Protein AF-K1RIH1-F1 (afdb_monomer_lite)

Organism: Magallana gigas (NCBI:txid29159)

Foldseek 3Di:
DDDDPDDPLPPLLVVCVVPQAKEKEKEAACPQPLADPDPQQVVLSVVLVVVLVVLCVVCPPRYHYHYHHDDDNAHIKIWIGANSDTDDIDRQWDWDDDPPDIHIGGHHPPVVVVVSSVVSSVRGDPPPPVVVVVVVPPPDDDDDDDDDDPPVVVVVVVVVVVVVPD

Secondary structure (DSSP, 8-state):
--------HHHHHHHHHHS-S-EEEEEE-TT-TTB---HHHHHHHHHHHHHHHHHHHHTTTTSEEEEE-SS-S-SEEEEEEETTEEEEEEE-EEEEE-SS-EEEEE---HHHHHHHHHHHGGG-----S-HHHHHHT--S-S-------TTHHHHHHHHHHHHTT-

Radius of gyration: 27.85 Å; chains: 1; bounding box: 49×68×82 Å

InterPro domains:
  IPR045068 BTB/POZ domain-containing adapter for CUL3-mediated RhoA degradation protein 1-3 [PTHR11145] (14-142)

Sequence (166 aa):
MAGAKQEPRGHIAHLSNSSHNPVVKLICNRHNNKYSYTSNSDDNLLKNLELFDKLSLRFNRRVLFIKDVIGSNEICCWSFFGHGSKISEVCCTSIVYGTDKKHTKVEFPEARIFEETLNVLLYENRTGPDDDLMQATRKGTVTGHGYHSDDDADEKLDREVRMRRK

pLDDT: mean 76.86, std 20.42, range [30.38, 98.38]

Structure (mmCIF, N/CA/C/O backbone):
data_AF-K1RIH1-F1
#
_entry.id   AF-K1RIH1-F1
#
loop_
_atom_site.group_PDB
_atom_site.id
_atom_site.type_symbol
_atom_site.label_atom_id
_atom_site.label_alt_id
_atom_site.label_comp_id
_atom_site.label_asym_id
_atom_site.label_entity_id
_atom_site.label_seq_id
_atom_site.pdbx_PDB_ins_code
_atom_site.Cartn_x
_atom_site.Cartn_y
_atom_site.Cartn_z
_atom_site.occupancy
_atom_site.B_iso_or_equiv
_atom_site.auth_seq_id
_atom_site.auth_comp_id
_atom_site.auth_asym_id
_atom_site.auth_atom_id
_atom_site.pdbx_PDB_model_num
ATOM 1 N N . MET A 1 1 ? -5.783 24.663 -14.699 1.00 33.12 1 MET A N 1
ATOM 2 C CA . MET A 1 1 ? -6.761 23.996 -13.812 1.00 33.12 1 MET A CA 1
ATOM 3 C C . MET A 1 1 ? -6.495 22.499 -13.844 1.00 33.12 1 MET A C 1
ATOM 5 O O . MET A 1 1 ? -6.872 21.841 -14.803 1.00 33.12 1 MET A O 1
ATOM 9 N N . ALA A 1 2 ? -5.750 21.981 -12.866 1.00 32.47 2 ALA A N 1
ATOM 10 C CA . ALA A 1 2 ? -5.453 20.555 -12.757 1.00 32.47 2 ALA A CA 1
ATOM 11 C C . ALA A 1 2 ? -6.565 19.889 -11.936 1.00 32.47 2 ALA A C 1
ATOM 13 O O . ALA A 1 2 ? -6.706 20.156 -10.746 1.00 32.47 2 ALA A O 1
ATOM 14 N N . GLY A 1 3 ? -7.390 19.078 -12.597 1.00 30.38 3 GLY A N 1
ATOM 15 C CA . GLY A 1 3 ? -8.426 18.290 -11.941 1.00 30.38 3 GLY A CA 1
ATOM 16 C C . GLY A 1 3 ? -7.790 17.186 -11.104 1.00 30.38 3 GLY A C 1
ATOM 17 O O . GLY A 1 3 ? -7.176 16.269 -11.650 1.00 30.38 3 GLY A O 1
ATOM 18 N N . ALA A 1 4 ? -7.939 17.277 -9.784 1.00 31.52 4 ALA A N 1
ATOM 19 C CA . ALA A 1 4 ? -7.663 16.180 -8.874 1.00 31.52 4 ALA A CA 1
ATOM 20 C C . ALA A 1 4 ? -8.564 14.999 -9.263 1.00 31.52 4 ALA A C 1
ATOM 22 O O . ALA A 1 4 ? -9.785 15.062 -9.113 1.00 31.52 4 ALA A O 1
ATOM 23 N N . LYS A 1 5 ? -7.976 13.932 -9.816 1.00 36.12 5 LYS A N 1
ATOM 24 C CA . LYS A 1 5 ? -8.704 12.687 -10.062 1.00 36.12 5 LYS A CA 1
ATOM 25 C C . LYS A 1 5 ? -9.123 12.118 -8.712 1.00 36.12 5 LYS A C 1
ATOM 27 O O . LYS A 1 5 ? -8.297 11.670 -7.926 1.00 36.12 5 LYS A O 1
ATOM 32 N N . GLN A 1 6 ? -10.422 12.178 -8.459 1.00 35.69 6 GLN A N 1
ATOM 33 C CA . GLN A 1 6 ? -11.094 11.508 -7.362 1.00 35.69 6 GLN A CA 1
ATOM 34 C C . GLN A 1 6 ? -10.872 9.992 -7.532 1.00 35.69 6 GLN A C 1
ATOM 36 O O . GLN A 1 6 ? -11.503 9.368 -8.381 1.00 35.69 6 GLN A O 1
ATOM 41 N N . GLU A 1 7 ? -9.950 9.401 -6.762 1.00 48.03 7 GLU A N 1
ATOM 42 C CA . GLU A 1 7 ? -9.935 7.949 -6.495 1.00 48.03 7 GLU A CA 1
ATOM 43 C C . GLU A 1 7 ? -11.351 7.526 -6.046 1.00 48.03 7 GLU A C 1
ATOM 45 O O . GLU A 1 7 ? -12.071 8.373 -5.501 1.00 48.03 7 GLU A O 1
ATOM 50 N N . PRO A 1 8 ? -11.802 6.272 -6.237 1.00 45.31 8 PRO A N 1
ATOM 51 C CA . PRO A 1 8 ? -13.133 5.856 -5.819 1.00 45.31 8 PRO A CA 1
ATOM 52 C C . PRO A 1 8 ? -13.181 5.811 -4.284 1.00 45.31 8 PRO A C 1
ATOM 54 O O . PRO A 1 8 ? -13.017 4.768 -3.657 1.00 45.31 8 PRO A O 1
ATOM 57 N N . ARG A 1 9 ? -13.422 6.981 -3.676 1.00 50.31 9 ARG A N 1
ATOM 58 C CA . ARG A 1 9 ? -13.498 7.220 -2.226 1.00 50.31 9 ARG A CA 1
ATOM 59 C C . ARG A 1 9 ? -14.561 6.347 -1.547 1.00 50.31 9 ARG A C 1
ATOM 61 O O . ARG A 1 9 ? -14.539 6.216 -0.333 1.00 50.31 9 ARG A O 1
ATOM 68 N N . GLY A 1 10 ? -15.471 5.741 -2.314 1.00 52.62 10 GLY A N 1
ATOM 69 C CA . GLY A 1 10 ? -16.611 4.980 -1.806 1.00 52.62 10 GLY A CA 1
ATOM 70 C C . GLY A 1 10 ? -16.261 3.645 -1.145 1.00 52.62 10 GLY A C 1
ATOM 71 O O . GLY A 1 10 ? -16.813 3.346 -0.093 1.00 52.62 10 GLY A O 1
ATOM 72 N N . HIS A 1 11 ? -15.348 2.838 -1.702 1.00 57.69 11 HIS A N 1
ATOM 73 C CA . HIS A 1 11 ? -15.145 1.473 -1.185 1.00 57.69 11 HIS A CA 1
ATOM 74 C C . HIS A 1 11 ? -14.416 1.435 0.160 1.00 57.69 11 HIS A C 1
ATOM 76 O O . HIS A 1 11 ? -14.873 0.760 1.080 1.00 57.69 11 HIS A O 1
ATOM 82 N N . ILE A 1 12 ? -13.321 2.187 0.302 1.00 62.81 12 ILE A N 1
ATOM 83 C CA . ILE A 1 12 ? -12.560 2.228 1.560 1.00 62.81 12 ILE A CA 1
ATOM 84 C C . ILE A 1 12 ? -13.376 2.927 2.655 1.00 62.81 12 ILE A C 1
ATOM 86 O O . ILE A 1 12 ? -13.424 2.419 3.771 1.00 62.81 12 ILE A O 1
ATOM 90 N N . ALA A 1 13 ? -14.089 4.015 2.327 1.00 55.59 13 ALA A N 1
ATOM 91 C CA . ALA A 1 13 ? -14.955 4.712 3.280 1.00 55.59 13 ALA A CA 1
ATOM 92 C C . ALA A 1 13 ? -16.115 3.832 3.782 1.00 55.59 13 ALA A C 1
ATOM 94 O O . ALA A 1 13 ? -16.465 3.891 4.958 1.00 55.59 13 ALA A O 1
ATOM 95 N N . HIS A 1 14 ? -16.694 2.977 2.929 1.00 55.91 14 HIS A N 1
ATOM 96 C CA . HIS A 1 14 ? -17.715 2.013 3.358 1.00 55.91 14 HIS A CA 1
ATOM 97 C C . HIS A 1 14 ? -17.153 0.916 4.279 1.00 55.91 14 HIS A C 1
ATOM 99 O O . HIS A 1 14 ? -17.799 0.550 5.265 1.00 55.91 14 HIS A O 1
ATOM 105 N N . LEU A 1 15 ? -15.950 0.405 3.993 1.00 57.78 15 LEU A N 1
ATOM 106 C CA . LEU A 1 15 ? -15.286 -0.618 4.814 1.00 57.78 15 LEU A CA 1
ATOM 107 C C . LEU A 1 15 ? -14.860 -0.069 6.189 1.00 57.78 15 LEU A C 1
ATOM 109 O O . LEU A 1 15 ? -15.013 -0.745 7.206 1.00 57.78 15 LEU A O 1
ATOM 113 N N . SER A 1 16 ? -14.399 1.182 6.241 1.00 55.75 16 SER A N 1
ATOM 114 C CA . SER A 1 16 ? -14.014 1.856 7.489 1.00 55.75 16 SER A CA 1
ATOM 115 C C . SER A 1 16 ? -15.191 2.419 8.292 1.00 55.75 16 SER A C 1
ATOM 117 O O . SER A 1 16 ? -15.061 2.657 9.485 1.00 55.75 16 SER A O 1
ATOM 119 N N . ASN A 1 17 ? -16.333 2.709 7.657 1.00 53.75 17 ASN A N 1
ATOM 120 C CA . ASN A 1 17 ? -17.528 3.153 8.388 1.00 53.75 17 ASN A CA 1
ATOM 121 C C . ASN A 1 17 ? -18.248 1.989 9.076 1.00 53.75 17 ASN A C 1
ATOM 123 O O . ASN A 1 17 ? -18.970 2.215 10.041 1.00 53.75 17 ASN A O 1
ATOM 127 N N . SER A 1 18 ? -18.076 0.763 8.577 1.00 56.25 18 SER A N 1
ATOM 128 C CA . SER A 1 18 ? -18.687 -0.442 9.154 1.00 56.25 18 SER A CA 1
ATOM 129 C C . SER A 1 18 ? -17.792 -1.128 10.186 1.00 56.25 18 SER A C 1
ATOM 131 O O . SER A 1 18 ? -18.297 -1.676 11.162 1.00 56.25 18 SER A O 1
ATOM 133 N N . SER A 1 19 ? -16.470 -1.066 10.008 1.00 61.12 19 SER A N 1
ATOM 134 C CA . SER A 1 19 ? -15.488 -1.487 11.006 1.00 61.12 19 SER A CA 1
ATOM 135 C C . SER A 1 19 ? -14.726 -0.254 11.473 1.00 61.12 19 SER A C 1
ATOM 137 O O . SER A 1 19 ? -14.020 0.356 10.682 1.00 61.12 19 SER A O 1
ATOM 139 N N . HIS A 1 20 ? -14.846 0.135 12.745 1.00 76.06 20 HIS A N 1
ATOM 140 C CA . HIS A 1 20 ? -14.139 1.287 13.341 1.00 76.06 20 HIS A CA 1
ATOM 141 C C . HIS A 1 20 ? -12.599 1.162 13.337 1.00 76.06 20 HIS A C 1
ATOM 143 O O . HIS A 1 20 ? -11.904 1.929 14.004 1.00 76.06 20 HIS A O 1
ATOM 149 N N . ASN A 1 21 ? -12.073 0.193 12.599 1.00 87.81 21 ASN A N 1
ATOM 150 C CA . ASN A 1 21 ? -10.674 -0.133 12.507 1.00 87.81 21 ASN A CA 1
ATOM 151 C C . ASN A 1 21 ? -10.005 0.772 11.464 1.00 87.81 21 ASN A C 1
ATOM 153 O O . ASN A 1 21 ? -10.560 0.987 10.378 1.00 87.81 21 ASN A O 1
ATOM 157 N N . PRO A 1 22 ? -8.795 1.277 11.741 1.00 93.44 22 PRO A N 1
ATOM 158 C CA . PRO A 1 22 ? -7.976 1.889 10.709 1.00 93.44 22 PRO A CA 1
ATOM 159 C C . PRO A 1 22 ? -7.683 0.885 9.585 1.00 93.44 22 PRO A C 1
ATOM 161 O O . PRO A 1 22 ? -7.702 -0.336 9.779 1.00 93.44 22 PRO A O 1
ATOM 164 N N . VAL A 1 23 ? -7.400 1.409 8.394 1.00 94.44 23 VAL A N 1
ATOM 165 C CA . VAL A 1 23 ? -7.161 0.612 7.188 1.00 94.44 23 VAL A CA 1
ATOM 166 C C . VAL A 1 23 ? -5.767 0.909 6.653 1.00 94.44 23 VAL A C 1
ATOM 168 O O . VAL A 1 23 ? -5.393 2.067 6.474 1.00 94.44 23 VAL A O 1
ATOM 171 N N . VAL A 1 24 ? -5.016 -0.142 6.340 1.00 96.56 24 VAL A N 1
ATOM 172 C CA . VAL A 1 24 ? -3.747 -0.057 5.614 1.00 96.56 24 VAL A CA 1
ATOM 173 C C . VAL A 1 24 ? -3.934 -0.724 4.264 1.00 96.56 24 VAL A C 1
ATOM 175 O O . VAL A 1 24 ? -4.254 -1.909 4.172 1.00 96.56 24 VAL A O 1
ATOM 178 N N . LYS A 1 25 ? -3.741 0.046 3.197 1.00 95.44 25 LYS A N 1
ATOM 179 C CA . LYS A 1 25 ? -3.845 -0.433 1.822 1.00 95.44 25 LYS A CA 1
ATOM 180 C C . LYS A 1 25 ? -2.461 -0.465 1.188 1.00 95.44 25 LYS A C 1
ATOM 182 O O . LYS A 1 25 ? -1.807 0.571 1.121 1.00 95.44 25 LYS A O 1
ATOM 187 N N . LEU A 1 26 ? -2.059 -1.617 0.661 1.00 97.00 26 LEU A N 1
ATOM 188 C CA . LEU A 1 26 ? -0.914 -1.733 -0.237 1.00 97.00 26 LEU A CA 1
ATOM 189 C C . LEU A 1 26 ? -1.412 -1.889 -1.671 1.00 97.00 26 LEU A C 1
ATOM 191 O O . LEU A 1 26 ? -2.102 -2.855 -1.991 1.00 97.00 26 LEU A O 1
ATOM 195 N N . ILE A 1 27 ? -1.020 -0.964 -2.540 1.00 95.44 27 ILE A N 1
ATOM 196 C CA . ILE A 1 27 ? -1.132 -1.120 -3.990 1.00 95.44 27 ILE A CA 1
ATOM 197 C C . ILE A 1 27 ? 0.150 -1.778 -4.495 1.00 95.44 27 ILE A C 1
ATOM 199 O O . ILE A 1 27 ? 1.236 -1.308 -4.172 1.00 95.44 27 ILE A O 1
ATOM 203 N N . CYS A 1 28 ? 0.030 -2.833 -5.300 1.00 93.12 28 CYS A N 1
ATOM 204 C CA . CYS A 1 28 ? 1.152 -3.507 -5.953 1.00 93.12 28 CYS A CA 1
ATOM 205 C C . CYS A 1 28 ? 0.774 -3.948 -7.382 1.00 93.12 28 CYS A C 1
ATOM 207 O O . CYS A 1 28 ? 0.198 -5.009 -7.612 1.00 93.12 28 CYS A O 1
ATOM 209 N N . ASN A 1 29 ? 1.118 -3.124 -8.372 1.00 91.62 29 ASN A N 1
ATOM 210 C CA . ASN A 1 29 ? 0.794 -3.329 -9.780 1.00 91.62 29 ASN A CA 1
ATOM 211 C C . ASN A 1 29 ? 2.063 -3.524 -10.625 1.00 91.62 29 ASN A C 1
ATOM 213 O O . ASN A 1 29 ? 2.529 -2.614 -11.315 1.00 91.62 29 ASN A O 1
ATOM 217 N N . ARG A 1 30 ? 2.599 -4.751 -10.617 1.00 89.88 30 ARG A N 1
ATOM 218 C CA . ARG A 1 30 ? 3.765 -5.126 -11.442 1.00 89.88 30 ARG A CA 1
ATOM 219 C C . ARG A 1 30 ? 3.508 -5.096 -12.957 1.00 89.88 30 ARG A C 1
ATOM 221 O O . ARG A 1 30 ? 4.448 -5.235 -13.730 1.00 89.88 30 ARG A O 1
ATOM 228 N N . HIS A 1 31 ? 2.247 -5.005 -13.387 1.00 88.62 31 HIS A N 1
ATOM 229 C CA . HIS A 1 31 ? 1.850 -5.002 -14.802 1.00 88.62 31 HIS A CA 1
ATOM 230 C C . HIS A 1 31 ? 1.756 -3.585 -15.380 1.00 88.62 31 HIS A C 1
ATOM 232 O O . HIS A 1 31 ? 1.466 -3.409 -16.563 1.00 88.62 31 HIS A O 1
ATOM 238 N N . ASN A 1 32 ? 1.968 -2.562 -14.551 1.00 88.19 32 ASN A N 1
ATOM 239 C CA . ASN A 1 32 ? 1.987 -1.178 -14.988 1.00 88.19 32 ASN A CA 1
ATOM 240 C C . ASN A 1 32 ? 3.086 -0.969 -16.043 1.00 88.19 32 ASN A C 1
ATOM 242 O O . ASN A 1 32 ? 4.228 -1.378 -15.850 1.00 88.19 32 ASN A O 1
ATOM 246 N N . ASN A 1 33 ? 2.761 -0.286 -17.140 1.00 87.88 33 ASN A N 1
ATOM 247 C CA . ASN A 1 33 ? 3.686 -0.081 -18.260 1.00 87.88 33 ASN A CA 1
ATOM 248 C C . ASN A 1 33 ? 4.924 0.765 -17.912 1.00 87.88 33 ASN A C 1
ATOM 250 O O . ASN A 1 33 ? 5.884 0.782 -18.679 1.00 87.88 33 ASN A O 1
ATOM 254 N N . LYS A 1 34 ? 4.904 1.475 -16.779 1.00 87.25 34 LYS A N 1
ATOM 255 C CA . LYS A 1 34 ? 6.051 2.230 -16.262 1.00 87.25 34 LYS A CA 1
ATOM 256 C C . LYS A 1 34 ? 6.961 1.391 -15.362 1.00 87.25 34 LYS A C 1
ATOM 258 O O . LYS A 1 34 ? 8.009 1.887 -14.960 1.00 87.25 34 LYS A O 1
ATOM 263 N N . TYR A 1 35 ? 6.579 0.158 -15.025 1.00 87.88 35 TYR A N 1
ATOM 264 C CA . TYR A 1 35 ? 7.386 -0.717 -14.184 1.00 87.88 35 TYR A CA 1
ATOM 265 C C . TYR A 1 35 ? 8.719 -1.056 -14.854 1.00 87.88 35 TYR A C 1
ATOM 267 O O . TYR A 1 35 ? 8.753 -1.576 -15.968 1.00 87.88 35 TYR A O 1
ATOM 275 N N . SER A 1 36 ? 9.826 -0.772 -14.165 1.00 85.50 36 SER A N 1
ATOM 276 C CA . SER A 1 36 ? 11.152 -1.184 -14.626 1.00 85.50 36 SER A CA 1
ATOM 277 C C . SER A 1 36 ? 11.473 -2.573 -14.080 1.00 85.50 36 SER A C 1
ATOM 279 O O . SER A 1 36 ? 11.704 -2.719 -12.882 1.00 85.50 36 SER A O 1
ATOM 281 N N . TYR A 1 37 ? 11.546 -3.571 -14.963 1.00 88.62 37 TYR A N 1
ATOM 282 C CA . TYR A 1 37 ? 11.942 -4.946 -14.633 1.00 88.62 37 TYR A CA 1
ATOM 283 C C . TYR A 1 37 ? 13.454 -5.049 -14.404 1.00 88.62 37 TYR A C 1
ATOM 285 O O . TYR A 1 37 ? 14.205 -5.559 -15.235 1.00 88.62 37 TYR A O 1
ATOM 293 N N . THR A 1 38 ? 13.915 -4.490 -13.290 1.00 90.31 38 THR A N 1
ATOM 294 C CA . THR A 1 38 ? 15.278 -4.675 -12.789 1.00 90.31 38 THR A CA 1
ATOM 295 C C . THR A 1 38 ? 15.233 -5.540 -11.539 1.00 90.31 38 THR A C 1
ATOM 297 O O . THR A 1 38 ? 14.307 -5.397 -10.742 1.00 90.31 38 THR A O 1
ATOM 300 N N . SER A 1 39 ? 16.261 -6.365 -11.312 1.00 91.69 39 SER A N 1
ATOM 301 C CA . SER A 1 39 ? 16.323 -7.253 -10.138 1.00 91.69 39 SER A CA 1
ATOM 302 C C . SER A 1 39 ? 16.084 -6.500 -8.827 1.00 91.69 39 SER A C 1
ATOM 304 O O . SER A 1 39 ? 15.271 -6.914 -8.018 1.00 91.69 39 SER A O 1
ATOM 306 N N . ASN A 1 40 ? 16.679 -5.313 -8.669 1.00 93.06 40 ASN A N 1
ATOM 307 C CA . ASN A 1 40 ? 16.466 -4.477 -7.487 1.00 93.06 40 ASN A CA 1
ATOM 308 C C . ASN A 1 40 ? 15.002 -4.024 -7.307 1.00 93.06 40 ASN A C 1
ATOM 310 O O . ASN A 1 40 ? 14.534 -3.909 -6.177 1.00 93.06 40 ASN A O 1
ATOM 314 N N . SER A 1 41 ? 14.287 -3.711 -8.394 1.00 92.81 41 SER A N 1
ATOM 315 C CA . SER A 1 41 ? 12.874 -3.311 -8.300 1.00 92.81 41 SER A CA 1
ATOM 316 C C . SER A 1 41 ? 11.993 -4.502 -7.928 1.00 92.81 41 SER A C 1
ATOM 318 O O . SER A 1 41 ? 11.113 -4.351 -7.083 1.00 92.81 41 SER A O 1
ATOM 320 N N . ASP A 1 42 ? 12.273 -5.678 -8.497 1.00 93.94 42 ASP A N 1
ATOM 321 C CA . ASP A 1 42 ? 11.574 -6.922 -8.163 1.00 93.94 42 ASP A CA 1
ATOM 322 C C . ASP A 1 42 ? 11.814 -7.318 -6.697 1.00 93.94 42 ASP A C 1
ATOM 324 O O . ASP A 1 42 ? 10.854 -7.567 -5.965 1.00 93.94 42 ASP A O 1
ATOM 328 N N . ASP A 1 43 ? 13.066 -7.270 -6.230 1.00 96.38 43 ASP A N 1
ATOM 329 C CA . ASP A 1 43 ? 13.433 -7.549 -4.836 1.00 96.38 43 ASP A CA 1
ATOM 330 C C . ASP A 1 43 ? 12.722 -6.598 -3.866 1.00 96.38 43 ASP A C 1
ATOM 332 O O . ASP A 1 43 ? 12.169 -7.021 -2.850 1.00 96.38 43 ASP A O 1
ATOM 336 N N . ASN A 1 44 ? 12.696 -5.300 -4.176 1.00 96.88 44 ASN A N 1
ATOM 337 C CA . ASN A 1 44 ? 12.014 -4.317 -3.336 1.00 96.88 44 ASN A CA 1
ATOM 338 C C . ASN A 1 44 ? 10.493 -4.494 -3.356 1.00 96.88 44 ASN A C 1
ATOM 340 O O . ASN A 1 44 ? 9.847 -4.304 -2.324 1.00 96.88 44 ASN A O 1
ATOM 344 N N . LEU A 1 45 ? 9.901 -4.882 -4.487 1.00 95.19 45 LEU A N 1
ATOM 345 C CA . LEU A 1 45 ? 8.477 -5.199 -4.547 1.00 95.19 45 LEU A CA 1
ATOM 346 C C . LEU A 1 45 ? 8.147 -6.411 -3.663 1.00 95.19 45 LEU A C 1
ATOM 348 O O . LEU A 1 45 ? 7.168 -6.371 -2.917 1.00 95.19 45 LEU A O 1
ATOM 352 N N . LEU A 1 46 ? 8.983 -7.453 -3.691 1.00 96.75 46 LEU A N 1
ATOM 353 C CA . LEU A 1 46 ? 8.838 -8.623 -2.821 1.00 96.75 46 LEU A CA 1
ATOM 354 C C . LEU A 1 46 ? 8.988 -8.261 -1.338 1.00 96.75 46 LEU A C 1
ATOM 356 O O . LEU A 1 46 ? 8.164 -8.692 -0.537 1.00 96.75 46 LEU A O 1
ATOM 360 N N . LYS A 1 47 ? 9.951 -7.404 -0.972 1.00 97.94 47 LYS A N 1
ATOM 361 C CA . LYS A 1 47 ? 10.093 -6.896 0.407 1.00 97.94 47 LYS A CA 1
ATOM 362 C C . LYS A 1 47 ? 8.858 -6.128 0.883 1.00 97.94 47 LYS A C 1
ATOM 364 O O . LYS A 1 47 ? 8.424 -6.314 2.016 1.00 97.94 47 LYS A O 1
ATOM 369 N N . ASN A 1 48 ? 8.258 -5.303 0.019 1.00 97.62 48 ASN A N 1
ATOM 370 C CA . ASN A 1 48 ? 6.997 -4.621 0.331 1.00 97.62 48 ASN A CA 1
ATOM 371 C C . ASN A 1 48 ? 5.859 -5.626 0.585 1.00 97.62 48 ASN A C 1
ATOM 373 O O . ASN A 1 48 ? 5.108 -5.472 1.545 1.00 97.62 48 ASN A O 1
ATOM 377 N N . LEU A 1 49 ? 5.747 -6.667 -0.245 1.00 97.44 49 LEU A N 1
ATOM 378 C CA . LEU A 1 49 ? 4.749 -7.726 -0.067 1.00 97.44 49 LEU A CA 1
ATOM 379 C C . LEU A 1 49 ? 4.963 -8.514 1.232 1.00 97.44 49 LEU A C 1
ATOM 381 O O . LEU A 1 49 ? 4.018 -8.709 1.989 1.00 97.44 49 LEU A O 1
ATOM 385 N N . GLU A 1 50 ? 6.200 -8.915 1.521 1.00 98.38 50 GLU A N 1
ATOM 386 C CA . GLU A 1 50 ? 6.539 -9.648 2.742 1.00 98.38 50 GLU A CA 1
ATOM 387 C C . GLU A 1 50 ? 6.262 -8.809 3.998 1.00 98.38 50 GLU A C 1
ATOM 389 O O . GLU A 1 50 ? 5.710 -9.308 4.981 1.00 98.38 50 GLU A O 1
ATOM 394 N N . LEU A 1 51 ? 6.611 -7.518 3.970 1.00 98.38 51 LEU A N 1
ATOM 395 C CA . LEU A 1 51 ? 6.314 -6.600 5.065 1.00 98.38 51 LEU A CA 1
ATOM 396 C C . LEU A 1 51 ? 4.803 -6.459 5.279 1.00 98.38 51 LEU A C 1
ATOM 398 O O . LEU A 1 51 ? 4.347 -6.471 6.422 1.00 98.38 51 LEU A O 1
ATOM 402 N N . PHE A 1 52 ? 4.023 -6.368 4.201 1.00 98.06 52 PHE A N 1
ATOM 403 C CA . PHE A 1 52 ? 2.564 -6.316 4.286 1.00 98.06 52 PHE A CA 1
ATOM 404 C C . PHE A 1 52 ? 2.002 -7.558 4.971 1.00 98.06 52 PHE A C 1
ATOM 406 O O . PHE A 1 52 ? 1.222 -7.431 5.915 1.00 98.06 52 PHE A O 1
ATOM 413 N N . ASP A 1 53 ? 2.461 -8.745 4.575 1.00 97.81 53 ASP A N 1
ATOM 414 C CA . ASP A 1 53 ? 2.025 -9.999 5.185 1.00 97.81 53 ASP A CA 1
ATOM 415 C C . ASP A 1 53 ? 2.411 -10.054 6.677 1.00 97.81 53 ASP A C 1
ATOM 417 O O . ASP A 1 53 ? 1.558 -10.338 7.523 1.00 97.81 53 ASP A O 1
ATOM 421 N N . LYS A 1 54 ? 3.646 -9.671 7.040 1.00 97.94 54 LYS A N 1
ATOM 422 C CA . LYS A 1 54 ? 4.100 -9.590 8.445 1.00 97.94 54 LYS A CA 1
ATOM 423 C C . LYS A 1 54 ? 3.240 -8.648 9.288 1.00 97.94 54 LYS A C 1
ATOM 425 O O . LYS A 1 54 ? 2.843 -9.006 10.399 1.00 97.94 54 LYS A O 1
ATOM 430 N N . LEU A 1 55 ? 2.958 -7.448 8.782 1.00 97.62 55 LEU A N 1
ATOM 431 C CA . LEU A 1 55 ? 2.150 -6.450 9.484 1.00 97.62 55 LEU A CA 1
ATOM 432 C C . LEU A 1 55 ? 0.692 -6.900 9.610 1.00 97.62 55 LEU A C 1
ATOM 434 O O . LEU A 1 55 ? 0.111 -6.758 10.687 1.00 97.62 55 LEU A O 1
ATOM 438 N N . SER A 1 56 ? 0.137 -7.507 8.557 1.00 96.62 56 SER A N 1
ATOM 439 C CA . SER A 1 56 ? -1.236 -8.018 8.551 1.00 96.62 56 SER A CA 1
ATOM 440 C C . SER A 1 56 ? -1.463 -9.120 9.585 1.00 96.62 56 SER A C 1
ATOM 442 O O . SER A 1 56 ? -2.498 -9.144 10.250 1.00 96.62 56 SER A O 1
ATOM 444 N N . LEU A 1 57 ? -0.465 -9.985 9.786 1.00 96.06 57 LEU A N 1
ATOM 445 C CA . LEU A 1 57 ? -0.488 -11.016 10.820 1.00 96.06 57 LEU A CA 1
ATOM 446 C C . LEU A 1 57 ? -0.295 -10.423 12.220 1.00 96.06 57 LEU A C 1
ATOM 448 O O . LEU A 1 57 ? -1.012 -10.801 13.146 1.00 96.06 57 LEU A O 1
ATOM 452 N N . ARG A 1 58 ? 0.650 -9.486 12.379 1.00 95.88 58 ARG A N 1
ATOM 453 C CA . ARG A 1 58 ? 0.999 -8.876 13.673 1.00 95.88 58 ARG A CA 1
ATOM 454 C C . ARG A 1 58 ? -0.115 -8.009 14.252 1.00 95.88 58 ARG A C 1
ATOM 456 O O . ARG A 1 58 ? -0.338 -8.033 15.458 1.00 95.88 58 ARG A O 1
ATOM 463 N N . PHE A 1 59 ? -0.775 -7.226 13.407 1.00 94.31 59 PHE A N 1
ATOM 464 C CA . PHE A 1 59 ? -1.842 -6.305 13.802 1.00 94.31 59 PHE A CA 1
ATOM 465 C C . PHE A 1 59 ? -3.213 -6.801 13.348 1.00 94.31 59 PHE A C 1
ATOM 467 O O . PHE A 1 59 ? -4.131 -6.008 13.114 1.00 94.31 59 PHE A O 1
ATOM 474 N N . ASN A 1 60 ? -3.353 -8.127 13.242 1.00 85.19 60 ASN A N 1
ATOM 475 C CA . ASN A 1 60 ? -4.629 -8.750 12.948 1.00 85.19 60 ASN A CA 1
ATOM 476 C C . ASN A 1 60 ? -5.695 -8.276 13.953 1.00 85.19 60 ASN A C 1
ATOM 478 O O . ASN A 1 60 ? -5.406 -7.957 15.106 1.00 85.19 60 ASN A O 1
ATOM 482 N N . ARG A 1 61 ? -6.946 -8.175 13.493 1.00 85.88 61 ARG A N 1
ATOM 483 C CA . ARG A 1 61 ? -8.113 -7.686 14.261 1.00 85.88 61 ARG A CA 1
ATOM 484 C C . ARG A 1 61 ? -8.118 -6.194 14.620 1.00 85.88 61 ARG A C 1
ATOM 486 O O . ARG A 1 61 ? -9.210 -5.662 14.784 1.00 85.88 61 ARG A O 1
ATOM 493 N N . ARG A 1 62 ? -6.959 -5.532 14.703 1.00 91.75 62 ARG A N 1
ATOM 494 C CA . ARG A 1 62 ? -6.846 -4.095 15.026 1.00 91.75 62 ARG A CA 1
ATOM 495 C C . ARG A 1 62 ? -6.876 -3.212 13.786 1.00 91.75 62 ARG A C 1
ATOM 497 O O . ARG A 1 62 ? -7.504 -2.163 13.783 1.00 91.75 62 ARG A O 1
ATOM 504 N N . VAL A 1 63 ? -6.217 -3.656 12.721 1.00 93.12 63 VAL A N 1
ATOM 505 C CA . VAL A 1 63 ? -6.107 -2.917 11.460 1.00 93.12 63 VAL A CA 1
ATOM 506 C C . VAL A 1 63 ? -6.647 -3.787 10.333 1.00 93.12 63 VAL A C 1
ATOM 508 O O . VAL A 1 63 ? -6.347 -4.980 10.252 1.00 93.12 63 VAL A O 1
ATOM 511 N N . LEU A 1 64 ? -7.443 -3.195 9.448 1.00 93.44 64 LEU A N 1
ATOM 512 C CA . LEU A 1 64 ? -7.864 -3.852 8.218 1.00 93.44 64 LEU A CA 1
ATOM 513 C C . LEU A 1 64 ? -6.773 -3.681 7.156 1.00 93.44 64 LEU A C 1
ATOM 515 O O . LEU A 1 64 ? -6.494 -2.568 6.716 1.00 93.44 64 LEU A O 1
ATOM 519 N N . PHE A 1 65 ? -6.173 -4.783 6.720 1.00 95.25 65 PHE A N 1
ATOM 520 C CA . PHE A 1 65 ? -5.173 -4.775 5.655 1.00 95.25 65 PHE A CA 1
ATOM 521 C C . PHE A 1 65 ? -5.812 -5.122 4.311 1.00 95.25 65 PHE A C 1
ATOM 523 O O . PHE A 1 65 ? -6.495 -6.137 4.181 1.00 95.25 65 PHE A O 1
ATOM 530 N N . ILE A 1 66 ? -5.579 -4.284 3.300 1.00 94.12 66 ILE A N 1
ATOM 531 C CA . ILE A 1 66 ? -6.104 -4.459 1.943 1.00 94.12 66 ILE A CA 1
ATOM 532 C C . ILE A 1 66 ? -4.940 -4.503 0.963 1.00 94.12 66 ILE A C 1
ATOM 534 O O . ILE A 1 66 ? -4.184 -3.541 0.833 1.00 94.12 66 ILE A O 1
ATOM 538 N N . LYS A 1 67 ? -4.824 -5.613 0.237 1.00 94.00 67 LYS A N 1
ATOM 539 C CA . LYS A 1 67 ? -3.892 -5.739 -0.879 1.00 94.00 67 LYS A CA 1
ATOM 540 C C . LYS A 1 67 ? -4.635 -5.488 -2.182 1.00 94.00 67 LYS A C 1
ATOM 542 O O . LYS A 1 67 ? -5.565 -6.216 -2.519 1.00 94.00 67 LYS A O 1
ATOM 547 N N . ASP A 1 68 ? -4.203 -4.474 -2.913 1.00 92.12 68 ASP A N 1
ATOM 548 C CA . ASP A 1 68 ? -4.764 -4.083 -4.197 1.00 92.12 68 ASP A CA 1
ATOM 549 C C . ASP A 1 68 ? -3.743 -4.332 -5.315 1.00 92.12 68 ASP A C 1
ATOM 551 O O . ASP A 1 68 ? -2.658 -3.752 -5.340 1.00 92.12 68 ASP A O 1
ATOM 555 N N . VAL A 1 69 ? -4.087 -5.236 -6.230 1.00 85.19 69 VAL A N 1
ATOM 556 C CA . VAL A 1 69 ? -3.243 -5.654 -7.362 1.00 85.19 69 VAL A CA 1
ATOM 557 C C . VAL A 1 69 ? -3.767 -5.159 -8.714 1.00 85.19 69 VAL A C 1
ATOM 559 O O . VAL A 1 69 ? -3.095 -5.341 -9.730 1.00 85.19 69 VAL A O 1
ATOM 562 N N . ILE A 1 70 ? -4.969 -4.565 -8.762 1.00 76.06 70 ILE A N 1
ATOM 563 C CA . ILE A 1 70 ? -5.687 -4.245 -10.005 1.00 76.06 70 ILE A CA 1
ATOM 564 C C . ILE A 1 70 ? -6.436 -2.917 -9.839 1.00 76.06 70 ILE A C 1
ATOM 566 O O . ILE A 1 70 ? -7.235 -2.761 -8.930 1.00 76.06 70 ILE A O 1
ATOM 570 N N . GLY A 1 71 ? -6.273 -1.990 -10.790 1.00 66.94 71 GLY A N 1
ATOM 571 C CA . GLY A 1 71 ? -7.133 -0.796 -10.882 1.00 66.94 71 GLY A CA 1
ATOM 572 C C . GLY A 1 71 ? -6.474 0.532 -10.505 1.00 66.94 71 GLY A C 1
ATOM 573 O O . GLY A 1 71 ? -7.158 1.550 -10.437 1.00 66.94 71 GLY A O 1
ATOM 574 N N . SER A 1 72 ? -5.151 0.551 -10.317 1.00 76.44 72 SER A N 1
ATOM 575 C CA . SER A 1 72 ? -4.381 1.759 -10.013 1.00 76.44 72 SER A CA 1
ATOM 576 C C . SER A 1 72 ? -3.282 2.041 -11.046 1.00 76.44 72 SER A C 1
ATOM 578 O O . SER A 1 72 ? -2.634 1.123 -11.557 1.00 76.44 72 SER A O 1
ATOM 580 N N . ASN A 1 73 ? -3.054 3.332 -11.320 1.00 84.62 73 ASN A N 1
ATOM 581 C CA . ASN A 1 73 ? -1.912 3.825 -12.100 1.00 84.62 73 ASN A CA 1
ATOM 582 C C . ASN A 1 73 ? -0.614 3.916 -11.276 1.00 84.62 73 ASN A C 1
ATOM 584 O O . ASN A 1 73 ? 0.444 4.168 -11.856 1.00 84.62 73 ASN A O 1
ATOM 588 N N . GLU A 1 74 ? -0.689 3.716 -9.959 1.00 89.81 74 GLU A N 1
ATOM 589 C CA . GLU A 1 74 ? 0.465 3.572 -9.069 1.00 89.81 74 GLU A CA 1
ATOM 590 C C . GLU A 1 74 ? 1.060 2.165 -9.210 1.00 89.81 74 GLU A C 1
ATOM 592 O O . GLU A 1 74 ? 0.345 1.194 -9.464 1.00 89.81 74 GLU A O 1
ATOM 597 N N . ILE A 1 75 ? 2.375 2.045 -9.030 1.00 92.19 75 ILE A N 1
ATOM 598 C CA . ILE A 1 75 ? 3.068 0.749 -9.055 1.00 92.19 75 ILE A CA 1
ATOM 599 C C . ILE A 1 75 ? 3.092 0.137 -7.659 1.00 92.19 75 ILE A C 1
ATOM 601 O O . ILE A 1 75 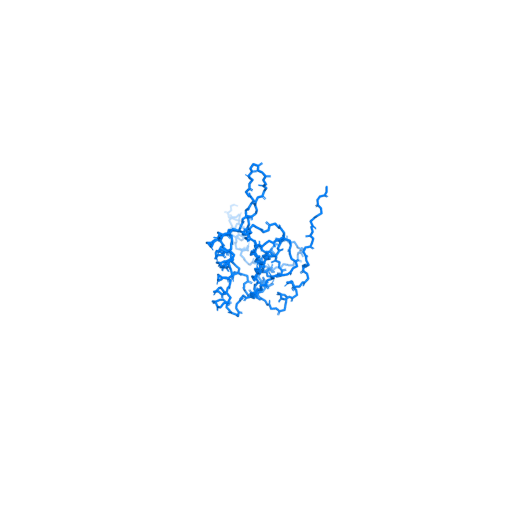? 2.651 -0.992 -7.481 1.00 92.19 75 ILE A O 1
ATOM 605 N N . CYS A 1 76 ? 3.636 0.860 -6.682 1.00 95.12 76 CYS A N 1
ATOM 606 C CA . CYS A 1 76 ? 3.769 0.395 -5.310 1.00 95.12 76 CYS A CA 1
ATOM 607 C C . CYS A 1 76 ? 3.559 1.576 -4.367 1.00 95.12 76 CYS A C 1
ATOM 609 O O . CYS A 1 76 ? 4.334 2.532 -4.396 1.00 95.12 76 CYS A O 1
ATOM 611 N N . CYS A 1 77 ? 2.499 1.533 -3.568 1.00 96.50 77 CYS A N 1
ATOM 612 C CA . CYS A 1 77 ? 2.158 2.616 -2.652 1.00 96.50 77 CYS A CA 1
ATOM 613 C C . CYS A 1 77 ? 1.419 2.064 -1.435 1.00 96.50 77 CYS A C 1
ATOM 615 O O . CYS A 1 77 ? 0.464 1.296 -1.577 1.00 96.50 77 CYS A O 1
ATOM 617 N N . TRP A 1 78 ? 1.854 2.489 -0.253 1.00 97.81 78 TRP A N 1
ATOM 618 C CA . TRP A 1 78 ? 1.152 2.259 1.001 1.00 97.81 78 TRP A CA 1
ATOM 619 C C . TRP A 1 78 ? 0.283 3.468 1.301 1.00 97.81 78 TRP A C 1
ATOM 621 O O . TRP A 1 78 ? 0.759 4.599 1.286 1.00 97.81 78 TRP A O 1
ATOM 631 N N . SER A 1 79 ? -0.994 3.243 1.568 1.00 96.69 79 SER A N 1
ATOM 632 C CA . SER A 1 79 ? -1.933 4.284 1.975 1.00 96.69 79 SER A CA 1
ATOM 633 C C . SER A 1 79 ? -2.548 3.920 3.316 1.00 96.69 79 SER A C 1
ATOM 635 O O . SER A 1 79 ? -3.002 2.791 3.518 1.00 96.69 79 SER A O 1
ATOM 637 N N . PHE A 1 80 ? -2.579 4.899 4.209 1.00 96.56 80 PHE A N 1
ATOM 638 C CA . PHE A 1 80 ? -3.020 4.753 5.586 1.00 96.56 80 PHE A CA 1
ATOM 639 C C . PHE A 1 80 ? -4.304 5.548 5.771 1.00 96.56 80 PHE A C 1
ATOM 641 O O . PHE A 1 80 ? -4.383 6.723 5.401 1.00 96.56 80 PHE A O 1
ATOM 648 N N . PHE A 1 81 ? -5.325 4.903 6.321 1.00 94.19 81 PHE A N 1
ATOM 649 C CA . PHE A 1 81 ? -6.637 5.499 6.514 1.00 94.19 81 PHE A CA 1
ATOM 650 C C . PHE A 1 81 ? -7.080 5.328 7.960 1.00 94.19 81 PHE A C 1
ATOM 652 O O . PHE A 1 81 ? -6.944 4.256 8.547 1.00 94.19 81 PHE A O 1
ATOM 659 N N . GLY A 1 82 ? -7.686 6.375 8.499 1.00 90.81 82 GLY A N 1
ATOM 660 C CA . GLY A 1 82 ? -8.326 6.368 9.805 1.00 90.81 82 GLY A CA 1
ATOM 661 C C . GLY A 1 82 ? -9.607 7.174 9.725 1.00 90.81 82 GLY A C 1
ATOM 662 O O . GLY A 1 82 ? -9.702 8.148 8.976 1.00 90.81 82 GLY A O 1
ATOM 663 N N . HIS A 1 83 ? -10.630 6.707 10.435 1.00 85.88 83 HIS A N 1
ATOM 664 C CA . HIS A 1 83 ? -11.962 7.323 10.434 1.00 85.88 83 HIS A CA 1
ATOM 665 C C . HIS A 1 83 ? -12.520 7.577 9.015 1.00 85.88 83 HIS A C 1
ATOM 667 O O . HIS A 1 83 ? -13.137 8.603 8.740 1.00 85.88 83 HIS A O 1
ATOM 673 N N . GLY A 1 84 ? -12.246 6.656 8.085 1.00 82.88 84 GLY A N 1
ATOM 674 C CA . GLY A 1 84 ? -12.702 6.719 6.693 1.00 82.88 84 GLY A CA 1
ATOM 675 C C . GLY A 1 84 ? -12.078 7.791 5.812 1.00 82.88 84 GLY A C 1
ATOM 676 O O . GLY A 1 84 ? -12.521 7.977 4.680 1.00 82.88 84 GLY A O 1
ATOM 677 N N . SER A 1 85 ? -11.021 8.449 6.284 1.00 87.81 85 SER A N 1
ATOM 678 C CA . SER A 1 85 ? -10.231 9.390 5.493 1.00 87.81 85 SER A CA 1
ATOM 679 C C . SER A 1 85 ? -8.782 8.931 5.385 1.00 87.81 85 SER A C 1
ATOM 681 O O . SER A 1 85 ? -8.248 8.280 6.281 1.00 87.81 85 SER A O 1
ATOM 683 N N . LYS A 1 86 ? -8.139 9.261 4.262 1.00 92.19 86 LYS A N 1
ATOM 684 C CA . LYS A 1 86 ? -6.709 9.014 4.058 1.00 92.19 86 LYS A CA 1
ATOM 685 C C . LYS A 1 86 ? -5.908 9.992 4.918 1.00 92.19 86 LYS A C 1
ATOM 687 O O . LYS A 1 86 ? -6.131 11.195 4.815 1.00 92.19 86 LYS A O 1
ATOM 692 N N . ILE A 1 87 ? -5.009 9.471 5.746 1.00 94.19 87 ILE A N 1
ATOM 693 C CA . ILE A 1 87 ? -4.171 10.255 6.665 1.00 94.19 87 ILE A CA 1
ATOM 694 C C . ILE A 1 87 ? -2.808 10.511 6.033 1.00 94.19 87 ILE A C 1
ATOM 696 O O . ILE A 1 87 ? -2.336 11.644 5.997 1.00 94.19 87 ILE A O 1
ATOM 700 N N . SER A 1 88 ? -2.189 9.452 5.519 1.00 96.75 88 SER A N 1
ATOM 701 C CA . SER A 1 88 ? -0.843 9.502 4.967 1.00 96.75 88 SER A CA 1
ATOM 702 C C . SER A 1 88 ? -0.659 8.472 3.858 1.00 96.75 88 SER A C 1
ATOM 704 O O . SER A 1 88 ? -1.498 7.594 3.613 1.00 96.75 88 SER A O 1
ATOM 706 N N . GLU A 1 89 ? 0.452 8.612 3.144 1.00 96.88 89 GLU A N 1
ATOM 707 C CA . GLU A 1 89 ? 0.906 7.643 2.162 1.00 96.88 89 GLU A CA 1
ATOM 708 C C . GLU A 1 89 ? 2.428 7.557 2.125 1.00 96.88 89 GLU A C 1
ATOM 710 O O . GLU A 1 89 ? 3.145 8.523 2.399 1.00 96.88 89 GLU A O 1
ATOM 715 N N . VAL A 1 90 ? 2.908 6.386 1.725 1.00 97.88 90 VAL A N 1
ATOM 716 C CA . VAL A 1 90 ? 4.305 6.138 1.400 1.00 97.88 90 VAL A CA 1
ATOM 717 C C . VAL A 1 90 ? 4.346 5.584 -0.017 1.00 97.88 90 VAL A C 1
ATOM 719 O O . VAL A 1 90 ? 4.052 4.411 -0.258 1.00 97.88 90 VAL A O 1
ATOM 722 N N . CYS A 1 91 ? 4.693 6.450 -0.968 1.00 95.19 91 CYS A N 1
ATOM 723 C CA . CYS A 1 91 ? 4.949 6.034 -2.339 1.00 95.19 91 CYS A CA 1
ATOM 724 C C . CYS A 1 91 ? 6.300 5.312 -2.394 1.00 95.19 91 CYS A C 1
ATOM 726 O O . CYS A 1 91 ? 7.327 5.861 -1.998 1.00 95.19 91 CYS A O 1
ATOM 728 N N . CYS A 1 92 ? 6.301 4.083 -2.901 1.00 95.44 92 CYS A N 1
ATOM 729 C CA . CYS A 1 92 ? 7.492 3.247 -3.023 1.00 95.44 92 CYS A CA 1
ATOM 730 C C . CYS A 1 92 ? 8.092 3.336 -4.427 1.00 95.44 92 CYS A C 1
ATOM 732 O O . CYS A 1 92 ? 8.708 2.380 -4.887 1.00 95.44 92 CYS A O 1
ATOM 734 N N . THR A 1 93 ? 7.870 4.435 -5.149 1.00 93.00 93 THR A N 1
ATOM 735 C CA . THR A 1 93 ? 8.444 4.626 -6.481 1.00 93.00 93 THR A CA 1
ATOM 736 C C . THR A 1 93 ? 9.282 5.884 -6.546 1.00 93.00 93 THR A C 1
ATOM 738 O O . THR A 1 93 ? 8.869 6.942 -6.074 1.00 93.00 93 THR A O 1
ATOM 741 N N . SER A 1 94 ? 10.442 5.776 -7.186 1.00 89.75 94 SER A N 1
ATOM 742 C CA . SER A 1 94 ? 11.268 6.919 -7.550 1.00 89.75 94 SER A CA 1
ATOM 743 C C . SER A 1 94 ? 11.448 6.984 -9.060 1.00 89.75 94 SER A C 1
ATOM 745 O O . SER A 1 94 ? 11.536 5.970 -9.760 1.00 89.75 94 SER A O 1
ATOM 747 N N . ILE A 1 95 ? 11.455 8.209 -9.585 1.00 86.31 95 ILE A N 1
ATOM 748 C CA . ILE A 1 95 ? 11.692 8.469 -11.003 1.00 86.31 95 ILE A CA 1
ATOM 749 C C . ILE A 1 95 ? 13.145 8.894 -11.151 1.00 86.31 95 ILE A C 1
ATOM 751 O O . ILE A 1 95 ? 13.541 9.961 -10.686 1.00 86.31 95 ILE A O 1
ATOM 755 N N . VAL A 1 96 ? 13.926 8.065 -11.835 1.00 79.50 96 VAL A N 1
ATOM 756 C CA . VAL A 1 96 ? 15.312 8.367 -12.183 1.00 79.50 96 VAL A CA 1
ATOM 757 C C . VAL A 1 96 ? 15.359 8.838 -13.629 1.00 79.50 96 VAL A C 1
ATOM 759 O O . VAL A 1 96 ? 14.853 8.174 -14.538 1.00 79.50 96 VAL A O 1
ATOM 762 N N . TYR A 1 97 ? 15.974 9.996 -13.839 1.00 77.25 97 TYR A N 1
ATOM 763 C CA . TYR A 1 97 ? 16.166 10.582 -15.158 1.00 77.25 97 TYR A CA 1
ATOM 764 C C . TYR A 1 97 ? 17.528 10.139 -15.700 1.00 77.25 97 TYR A C 1
ATOM 766 O O . TYR A 1 97 ? 18.561 10.566 -15.194 1.00 77.25 97 TYR A O 1
ATOM 774 N N . GLY A 1 98 ? 17.521 9.242 -16.688 1.00 73.31 98 GLY A N 1
ATOM 775 C CA . GLY A 1 98 ? 18.702 8.911 -17.487 1.00 73.31 98 GLY A CA 1
ATOM 776 C C . GLY A 1 98 ? 18.773 9.755 -18.761 1.00 73.31 98 GLY A C 1
ATOM 777 O O . GLY A 1 98 ? 17.814 10.449 -19.104 1.00 73.31 98 GLY A O 1
ATOM 778 N N . THR A 1 99 ? 19.895 9.667 -19.478 1.00 71.94 99 THR A N 1
ATOM 779 C CA . THR A 1 99 ? 20.126 10.367 -20.756 1.00 71.94 99 THR A CA 1
ATOM 780 C C . THR A 1 99 ? 19.174 9.920 -21.866 1.00 71.94 99 THR A C 1
ATOM 782 O O . THR A 1 99 ? 18.792 10.743 -22.691 1.00 71.94 99 THR A O 1
ATOM 785 N N . ASP A 1 100 ? 18.733 8.657 -21.847 1.00 69.19 100 ASP A N 1
ATOM 786 C CA . ASP A 1 100 ? 17.902 8.091 -22.917 1.00 69.19 100 ASP A CA 1
ATOM 787 C C . ASP A 1 100 ? 16.416 8.012 -22.541 1.00 69.19 100 ASP A C 1
ATOM 789 O O . ASP A 1 100 ? 15.540 8.288 -23.364 1.00 69.19 100 ASP A O 1
ATOM 793 N N . LYS A 1 101 ? 16.104 7.603 -21.301 1.00 70.62 101 LYS A N 1
ATOM 794 C CA . LYS A 1 101 ? 14.728 7.373 -20.827 1.00 70.62 101 LYS A CA 1
ATOM 795 C C . LYS A 1 101 ? 14.576 7.652 -19.330 1.00 70.62 101 LYS A C 1
ATOM 797 O O . LYS A 1 101 ? 15.518 7.558 -18.544 1.00 70.62 101 LYS A O 1
ATOM 802 N N . LYS A 1 102 ? 13.338 7.963 -18.930 1.00 79.06 102 LYS A N 1
ATOM 803 C CA . LYS A 1 102 ? 12.929 7.987 -17.519 1.00 79.06 102 LYS A CA 1
ATOM 804 C C . LYS A 1 102 ? 12.696 6.551 -17.058 1.00 79.06 102 LYS A C 1
ATOM 806 O O . LYS A 1 102 ? 11.959 5.817 -17.713 1.00 79.06 102 LYS A O 1
ATOM 811 N N . HIS A 1 103 ? 13.284 6.181 -15.929 1.00 76.38 103 HIS A N 1
ATOM 812 C CA . HIS A 1 103 ? 13.078 4.886 -15.290 1.00 76.38 103 HIS A CA 1
ATOM 813 C C . HIS A 1 103 ? 12.284 5.076 -14.005 1.00 76.38 103 HIS A C 1
ATOM 815 O O . HIS A 1 103 ? 12.635 5.922 -13.184 1.00 76.38 103 HIS A O 1
ATOM 821 N N . THR A 1 104 ? 11.238 4.279 -13.809 1.00 86.69 104 THR A N 1
ATOM 822 C CA . THR A 1 104 ? 10.543 4.209 -12.522 1.00 86.69 104 THR A CA 1
ATOM 823 C C . THR A 1 104 ? 11.051 2.993 -11.7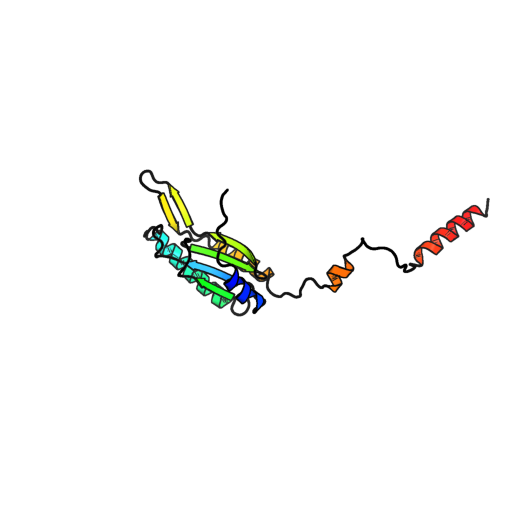67 1.00 86.69 104 THR A C 1
ATOM 825 O O . THR A 1 104 ? 10.854 1.862 -12.214 1.00 86.69 104 THR A O 1
ATOM 828 N N . LYS A 1 105 ? 11.746 3.233 -10.656 1.00 89.94 105 LYS A N 1
ATOM 829 C CA . LYS A 1 105 ? 12.294 2.195 -9.781 1.00 89.94 105 LYS A CA 1
ATOM 830 C C . LYS A 1 105 ? 11.387 2.014 -8.575 1.00 89.94 105 LYS A C 1
ATOM 832 O O . LYS A 1 105 ? 10.803 2.986 -8.098 1.00 89.94 105 LYS A O 1
ATOM 837 N N . VAL A 1 106 ? 11.292 0.781 -8.088 1.00 94.44 106 VAL A N 1
ATOM 838 C CA . VAL A 1 106 ? 10.624 0.492 -6.816 1.00 94.44 106 VAL A CA 1
ATOM 839 C C . VAL A 1 106 ? 11.638 0.569 -5.680 1.00 94.44 106 VAL A C 1
ATOM 841 O O . VAL A 1 106 ? 12.734 0.008 -5.758 1.00 94.44 106 VAL A O 1
ATOM 844 N N . GLU A 1 107 ? 11.254 1.266 -4.622 1.00 95.56 107 GLU A N 1
ATOM 845 C CA . GLU A 1 107 ? 12.008 1.435 -3.388 1.00 95.56 107 GLU A CA 1
ATOM 846 C C . GLU A 1 107 ? 11.332 0.691 -2.234 1.00 95.56 107 GLU A C 1
ATOM 848 O O . GLU A 1 107 ? 10.164 0.301 -2.298 1.00 95.56 107 GLU A O 1
ATOM 853 N N . PHE A 1 108 ? 12.079 0.492 -1.154 1.00 97.12 108 PHE A N 1
ATOM 854 C CA . PHE A 1 108 ? 11.573 -0.124 0.065 1.00 97.12 108 PHE A CA 1
ATOM 855 C C . PHE A 1 108 ? 11.919 0.758 1.274 1.00 97.12 108 PHE A C 1
ATOM 857 O O . PHE A 1 108 ? 12.902 0.499 1.969 1.00 97.12 108 PHE A O 1
ATOM 864 N N . PRO A 1 109 ? 11.152 1.842 1.508 1.00 97.50 109 PRO A N 1
ATOM 865 C CA . PRO A 1 109 ? 11.346 2.738 2.647 1.00 97.50 109 PRO A CA 1
ATOM 866 C C . PRO A 1 109 ? 10.802 2.108 3.942 1.00 97.50 109 PRO A C 1
ATOM 868 O O . PRO A 1 109 ? 9.852 2.610 4.542 1.00 97.50 109 PRO A O 1
ATOM 871 N N . GLU A 1 110 ? 11.404 0.991 4.360 1.00 97.81 110 GLU A N 1
ATOM 872 C CA . GLU A 1 110 ? 10.950 0.126 5.459 1.00 97.81 110 GLU A CA 1
ATOM 873 C C . GLU A 1 110 ? 10.616 0.904 6.735 1.00 97.81 110 GLU A C 1
ATOM 875 O O . GLU A 1 110 ? 9.497 0.813 7.237 1.00 97.81 110 GLU A O 1
ATOM 880 N N . ALA A 1 111 ? 11.558 1.716 7.224 1.00 98.19 111 ALA A N 1
ATOM 881 C CA . ALA A 1 111 ? 11.396 2.468 8.466 1.00 98.19 111 ALA A CA 1
ATOM 882 C C . ALA A 1 111 ? 10.162 3.384 8.437 1.00 98.19 111 ALA A C 1
ATOM 884 O O . ALA A 1 111 ? 9.393 3.411 9.395 1.00 98.19 111 ALA A O 1
ATOM 885 N N . ARG A 1 112 ? 9.930 4.067 7.310 1.00 98.25 112 ARG A N 1
ATOM 886 C CA . ARG A 1 112 ? 8.786 4.967 7.141 1.00 98.25 112 ARG A CA 1
ATOM 887 C C . ARG A 1 112 ? 7.467 4.200 7.067 1.00 98.25 112 ARG A C 1
ATOM 889 O O . ARG A 1 112 ? 6.480 4.629 7.647 1.00 98.25 112 ARG A O 1
ATOM 896 N N . ILE A 1 113 ? 7.440 3.057 6.379 1.00 98.38 113 ILE A N 1
ATOM 897 C CA . ILE A 1 113 ? 6.243 2.202 6.319 1.00 98.38 113 ILE A CA 1
ATOM 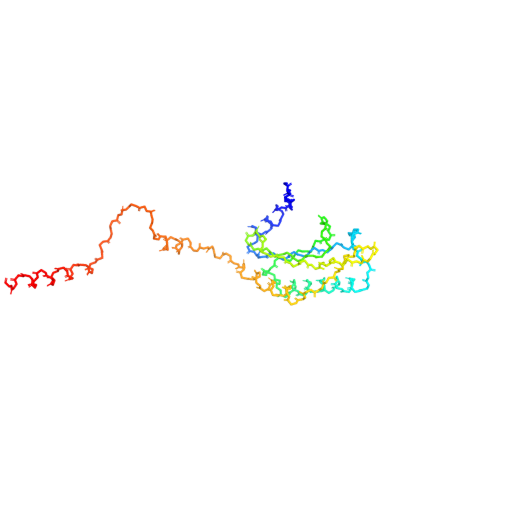898 C C . ILE A 1 113 ? 5.877 1.710 7.725 1.00 98.38 113 ILE A C 1
ATOM 900 O O . ILE A 1 113 ? 4.705 1.736 8.104 1.00 98.38 113 ILE A O 1
ATOM 904 N N . PHE A 1 114 ? 6.871 1.282 8.507 1.00 97.81 114 PHE A N 1
ATOM 905 C CA . PHE A 1 114 ? 6.659 0.868 9.892 1.00 97.81 114 PHE A CA 1
ATOM 906 C C . PHE A 1 114 ? 6.143 2.008 10.765 1.00 97.81 114 PHE A C 1
ATOM 908 O O . PHE A 1 114 ? 5.157 1.817 11.472 1.00 97.81 114 PHE A O 1
ATOM 915 N N . GLU A 1 115 ? 6.779 3.176 10.700 1.00 98.12 115 GLU A N 1
ATOM 916 C CA . GLU A 1 115 ? 6.372 4.368 11.446 1.00 98.12 115 GLU A CA 1
ATOM 917 C C . GLU A 1 115 ? 4.911 4.738 11.159 1.00 98.12 115 GLU A C 1
ATOM 919 O O . GLU A 1 115 ? 4.102 4.816 12.081 1.00 98.12 115 GLU A O 1
ATOM 924 N N . GLU A 1 116 ? 4.536 4.857 9.884 1.00 97.81 116 GLU A N 1
ATOM 925 C CA . GLU A 1 116 ? 3.160 5.176 9.487 1.00 97.81 116 GLU A CA 1
ATOM 926 C C . GLU A 1 116 ? 2.163 4.083 9.905 1.00 97.81 116 GLU A C 1
ATOM 928 O O . GLU A 1 116 ? 1.044 4.382 10.323 1.00 97.81 116 GLU A O 1
ATOM 933 N N . THR A 1 117 ? 2.572 2.809 9.873 1.00 96.62 117 THR A N 1
ATOM 934 C CA . THR A 1 117 ? 1.729 1.707 10.365 1.00 96.62 117 THR A CA 1
ATOM 935 C C . THR A 1 117 ? 1.473 1.823 11.866 1.00 96.62 117 THR A C 1
ATOM 937 O O . THR A 1 117 ? 0.354 1.579 12.313 1.00 96.62 117 THR A O 1
ATOM 940 N N . LEU A 1 118 ? 2.480 2.206 12.655 1.00 95.56 118 LEU A N 1
ATOM 941 C CA . LEU A 1 118 ? 2.306 2.435 14.089 1.00 95.56 118 LEU A CA 1
ATOM 942 C C . LEU A 1 118 ? 1.440 3.671 14.354 1.00 95.56 118 LEU A C 1
ATOM 944 O O . LEU A 1 118 ? 0.559 3.613 15.210 1.00 95.56 118 LEU A O 1
ATOM 948 N N . ASN A 1 119 ? 1.620 4.743 13.580 1.00 95.25 119 ASN A N 1
ATOM 949 C CA . ASN A 1 119 ? 0.796 5.949 13.675 1.00 95.25 119 ASN A CA 1
ATOM 950 C C . ASN A 1 119 ? -0.678 5.662 13.371 1.00 95.25 119 ASN A C 1
ATOM 952 O O . ASN A 1 119 ? -1.559 6.224 14.019 1.00 95.25 119 ASN A O 1
ATOM 956 N N . VAL A 1 120 ? -0.973 4.746 12.441 1.00 93.62 120 VAL A N 1
ATOM 957 C CA . VAL A 1 120 ? -2.358 4.376 12.115 1.00 93.62 120 VAL A CA 1
ATOM 958 C C . VAL A 1 120 ? -3.100 3.766 13.307 1.00 93.62 120 VAL A C 1
ATOM 960 O O . VAL A 1 120 ? -4.314 3.923 13.413 1.00 93.62 120 VAL A O 1
ATOM 963 N N . LEU A 1 121 ? -2.389 3.115 14.235 1.00 92.06 121 LEU A N 1
ATOM 964 C CA . LEU A 1 121 ? -2.991 2.533 15.440 1.00 92.06 121 LEU A CA 1
ATOM 965 C C . LEU A 1 121 ? -3.551 3.599 16.388 1.00 92.06 121 LEU A C 1
ATOM 967 O O . LEU A 1 121 ? -4.427 3.287 17.187 1.00 92.06 121 LEU A O 1
ATOM 971 N N . LEU A 1 122 ? -3.100 4.854 16.283 1.00 90.62 122 LEU A N 1
ATOM 972 C CA . LEU A 1 122 ? -3.663 5.976 17.043 1.00 90.62 122 LEU A CA 1
ATOM 973 C C . LEU A 1 122 ? -5.104 6.305 16.624 1.00 90.62 122 LEU A C 1
ATOM 975 O O . LEU A 1 122 ? -5.809 7.000 17.347 1.00 90.62 122 LEU A O 1
ATOM 979 N N . TYR A 1 123 ? -5.536 5.803 15.465 1.00 88.25 123 TYR A N 1
ATOM 980 C CA . TYR A 1 123 ? -6.885 5.969 14.928 1.00 88.25 123 TYR A CA 1
ATOM 981 C C . TYR A 1 123 ? -7.781 4.748 15.200 1.00 88.25 123 TYR A C 1
ATOM 983 O O . TYR A 1 123 ? -8.908 4.684 14.701 1.00 88.25 123 TYR A O 1
ATOM 991 N N . GLU A 1 124 ? -7.290 3.769 15.967 1.00 81.19 124 GLU A N 1
ATOM 992 C CA . GLU A 1 124 ? -8.098 2.685 16.526 1.00 81.19 124 GLU A CA 1
ATOM 993 C C . GLU A 1 124 ? -9.034 3.237 17.609 1.00 81.19 124 GLU A C 1
ATOM 995 O O . GLU A 1 124 ? -8.641 4.093 18.393 1.00 81.19 124 GLU A O 1
ATOM 1000 N N . ASN A 1 125 ? -10.261 2.716 17.678 1.00 69.94 125 ASN A N 1
ATOM 1001 C CA . ASN A 1 125 ? -11.290 3.106 18.645 1.00 69.94 125 ASN A CA 1
ATOM 1002 C C . ASN A 1 125 ? -11.706 4.582 18.564 1.00 69.94 125 ASN A C 1
ATOM 1004 O O . ASN A 1 125 ? -11.166 5.466 19.223 1.00 69.94 125 ASN A O 1
ATOM 1008 N N . ARG A 1 126 ? -12.830 4.824 17.885 1.00 58.38 126 ARG A N 1
ATOM 1009 C CA . ARG A 1 126 ? -13.721 5.900 18.317 1.00 58.38 126 ARG A CA 1
ATOM 1010 C C . ARG A 1 126 ? -14.420 5.438 19.607 1.00 58.38 126 ARG A C 1
ATOM 1012 O O . ARG A 1 126 ? -15.512 4.887 19.558 1.00 58.38 126 ARG A O 1
ATOM 1019 N N . THR A 1 127 ? -13.865 5.763 20.769 1.00 52.66 127 THR A N 1
ATOM 1020 C CA . THR A 1 127 ? -14.679 6.655 21.600 1.00 52.66 127 THR A CA 1
ATOM 1021 C C . THR A 1 127 ? -14.708 7.941 20.793 1.00 52.66 127 THR A C 1
ATOM 1023 O O . THR A 1 127 ? -13.650 8.485 20.480 1.00 52.66 127 THR A O 1
ATOM 1026 N N . GLY A 1 128 ? -15.877 8.350 20.295 1.00 55.78 128 GLY A N 1
ATOM 1027 C CA . GLY A 1 128 ? -16.009 9.659 19.651 1.00 55.78 128 GLY A CA 1
ATOM 1028 C C . GLY A 1 128 ? -15.347 10.743 20.508 1.00 55.78 128 GLY A C 1
ATOM 1029 O O . GLY A 1 128 ? -15.103 10.499 21.691 1.00 55.78 128 GLY A O 1
ATOM 1030 N N . PRO A 1 129 ? -15.048 11.933 19.957 1.00 53.38 129 PRO A N 1
ATOM 1031 C CA . PRO A 1 129 ? -14.840 13.071 20.843 1.00 53.38 129 PRO A CA 1
ATOM 1032 C C . PRO A 1 129 ? -16.027 13.069 21.805 1.00 53.38 129 PRO A C 1
ATOM 1034 O O . PRO A 1 129 ? -17.165 13.060 21.342 1.00 53.38 129 PRO A O 1
ATOM 1037 N N . ASP A 1 130 ? -15.747 12.887 23.093 1.00 58.03 130 ASP A N 1
ATOM 1038 C CA . ASP A 1 130 ? -16.771 12.746 24.115 1.00 58.03 130 ASP A CA 1
ATOM 1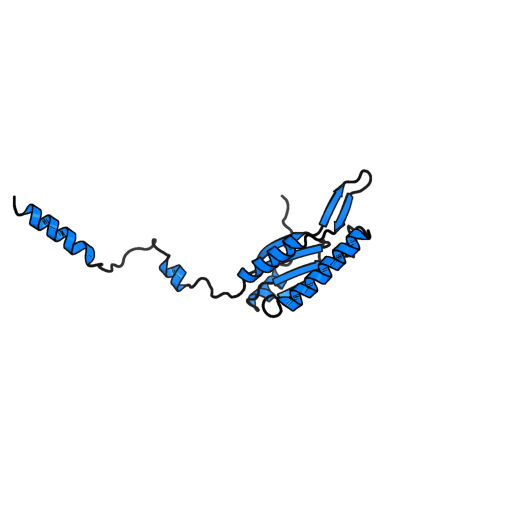039 C C . ASP A 1 130 ? -17.654 13.986 23.981 1.00 58.03 130 ASP A C 1
ATOM 1041 O O . ASP A 1 130 ? -17.165 15.108 24.140 1.00 58.03 130 ASP A O 1
ATOM 1045 N N . ASP A 1 131 ? -18.889 13.815 23.501 1.00 60.12 131 ASP A N 1
ATOM 1046 C CA . ASP A 1 131 ? -19.751 14.955 23.177 1.00 60.12 131 ASP A CA 1
ATOM 1047 C C . ASP A 1 131 ? -19.989 15.784 24.450 1.00 60.12 131 ASP A C 1
ATOM 1049 O O . ASP A 1 131 ? -20.118 17.005 24.361 1.00 60.12 131 ASP A O 1
ATOM 1053 N N . ASP A 1 132 ? -19.898 15.150 25.627 1.00 56.94 132 ASP A N 1
ATOM 1054 C CA . ASP A 1 132 ? -19.848 15.795 26.940 1.00 56.94 132 ASP A CA 1
ATOM 1055 C C . ASP A 1 132 ? -18.571 16.625 27.151 1.00 56.94 132 ASP A C 1
ATOM 1057 O O . ASP A 1 132 ? -18.650 17.762 27.612 1.00 56.94 132 ASP A O 1
ATOM 1061 N N . LEU A 1 133 ? -17.390 16.139 26.753 1.00 59.62 133 LEU A N 1
ATOM 1062 C CA . LEU A 1 133 ? -16.128 16.890 26.841 1.00 59.62 133 LEU A CA 1
ATOM 1063 C C . LEU A 1 133 ? -16.062 18.048 25.827 1.00 59.62 133 LEU A C 1
ATOM 1065 O O . LEU A 1 133 ? -15.558 19.133 26.142 1.00 59.62 133 LEU A O 1
ATOM 1069 N N . MET A 1 134 ? -16.597 17.850 24.616 1.00 66.38 134 MET A N 1
ATOM 1070 C CA . MET A 1 134 ? -16.743 18.911 23.612 1.00 66.38 134 MET A CA 1
ATOM 1071 C C . MET A 1 134 ? -17.813 19.934 23.997 1.00 66.38 134 MET A C 1
ATOM 1073 O O . MET A 1 134 ? -17.670 21.103 23.645 1.00 66.38 134 MET A O 1
ATOM 1077 N N . GLN A 1 135 ? -18.862 19.546 24.725 1.00 65.50 135 GLN A N 1
ATOM 1078 C CA . GLN A 1 135 ? -19.814 20.492 25.314 1.00 65.50 135 GLN A CA 1
ATOM 1079 C C . GLN A 1 135 ? -19.217 21.221 26.525 1.00 65.50 135 GLN A C 1
ATOM 1081 O O . GLN A 1 135 ? -19.394 22.432 26.639 1.00 65.50 135 GLN A O 1
ATOM 1086 N N . ALA A 1 136 ? -18.427 20.543 27.361 1.00 58.97 136 ALA A N 1
ATOM 1087 C CA . ALA A 1 136 ? -17.791 21.130 28.543 1.00 58.97 136 ALA A CA 1
ATOM 1088 C C . ALA A 1 136 ? -16.720 22.186 28.208 1.00 58.97 136 ALA A C 1
ATOM 1090 O O . ALA A 1 136 ? -16.502 23.124 28.976 1.00 58.97 136 ALA A O 1
ATOM 1091 N N . THR A 1 137 ? -16.062 22.071 27.049 1.00 59.06 137 THR A N 1
ATOM 1092 C CA . THR A 1 137 ? -15.049 23.034 26.574 1.00 59.06 137 THR A CA 1
ATOM 1093 C C . THR A 1 137 ? -15.596 24.098 25.620 1.00 59.06 137 THR A C 1
ATOM 1095 O O . THR A 1 137 ? -14.889 25.061 25.312 1.00 59.06 137 THR A O 1
ATOM 1098 N N . ARG A 1 138 ? -16.873 24.017 25.215 1.00 53.69 138 ARG A N 1
ATOM 1099 C CA . ARG A 1 138 ? -17.577 25.098 24.503 1.00 53.69 138 ARG A CA 1
ATOM 1100 C C . ARG A 1 138 ? -17.915 26.244 25.460 1.00 53.69 138 ARG A C 1
ATOM 1102 O O . ARG A 1 138 ? -19.074 26.530 25.746 1.00 53.69 138 ARG A O 1
ATOM 1109 N N . LYS A 1 139 ? -16.902 26.974 25.926 1.00 50.75 139 LYS A N 1
ATOM 1110 C CA . LYS A 1 139 ? -17.124 28.313 26.479 1.00 50.75 139 LYS A CA 1
ATOM 1111 C C . LYS A 1 139 ? -17.205 29.328 25.343 1.00 50.75 139 LYS A C 1
ATOM 1113 O O . LYS A 1 139 ? -16.190 29.734 24.790 1.00 50.75 139 LYS A O 1
ATOM 1118 N N . GLY A 1 140 ? -18.428 29.793 25.080 1.00 53.94 140 GLY A N 1
ATOM 1119 C CA . GLY A 1 140 ? -18.635 31.214 24.801 1.00 53.94 140 GLY A CA 1
ATOM 1120 C C . GLY A 1 140 ? -19.216 31.593 23.444 1.00 53.94 140 GLY A C 1
ATOM 1121 O O . GLY A 1 140 ? -18.613 32.394 22.741 1.00 53.94 140 GLY A O 1
ATOM 1122 N N . THR A 1 141 ? -20.416 31.123 23.099 1.00 47.16 141 THR A N 1
ATOM 1123 C CA . THR A 1 141 ? -21.416 31.987 22.436 1.00 47.16 141 THR A CA 1
ATOM 1124 C C . THR A 1 141 ? -22.792 31.331 22.487 1.00 47.16 141 THR A C 1
ATOM 1126 O O . THR A 1 141 ? -23.069 30.424 21.717 1.00 47.16 141 THR A O 1
ATOM 1129 N N . VAL A 1 142 ? -23.624 31.763 23.438 1.00 40.84 142 VAL A N 1
ATOM 1130 C CA . VAL A 1 142 ? -25.072 32.026 23.315 1.00 40.84 142 VAL A CA 1
ATOM 1131 C C . VAL A 1 142 ? -25.560 32.405 24.716 1.00 40.84 142 VAL A C 1
ATOM 1133 O O . VAL A 1 142 ? -25.567 31.609 25.647 1.00 40.84 142 VAL A O 1
ATOM 1136 N N . THR A 1 143 ? -25.821 33.704 24.845 1.00 44.75 143 THR A N 1
ATOM 1137 C CA . THR A 1 143 ? -26.846 34.348 25.673 1.00 44.75 143 THR A CA 1
ATOM 1138 C C . THR A 1 143 ? -27.375 33.571 26.882 1.00 44.75 143 THR A C 1
ATOM 1140 O O . THR A 1 143 ? -28.215 32.692 26.739 1.00 44.75 143 THR A O 1
ATOM 1143 N N . GLY A 1 144 ? -26.928 34.029 28.056 1.00 46.75 144 GLY A N 1
ATOM 1144 C CA . GLY A 1 144 ? -27.664 34.126 29.315 1.00 46.75 144 GLY A CA 1
ATOM 1145 C C . GLY A 1 144 ? -28.491 32.926 29.751 1.00 46.75 144 GLY A C 1
ATOM 1146 O O . GLY A 1 144 ? -29.572 32.729 29.225 1.00 46.75 144 GLY A O 1
ATOM 1147 N N . HIS A 1 145 ? -28.065 32.271 30.829 1.00 41.12 145 HIS A N 1
ATOM 1148 C CA . HIS A 1 145 ? -28.885 31.983 32.012 1.00 41.12 145 HIS A CA 1
ATOM 1149 C C . HIS A 1 145 ? -27.921 31.754 33.184 1.00 41.12 145 HIS A C 1
ATOM 1151 O O . HIS A 1 145 ? -26.951 31.008 33.069 1.00 41.12 145 HIS A O 1
ATOM 1157 N N . GLY A 1 146 ? -28.124 32.524 34.253 1.00 44.25 146 GLY A N 1
ATOM 1158 C CA . GLY A 1 146 ? -27.193 32.655 35.364 1.00 44.25 146 GLY A CA 1
ATOM 1159 C C . GLY A 1 146 ? -27.163 31.434 36.274 1.00 44.25 146 GLY A C 1
ATOM 1160 O O . GLY A 1 146 ? -28.202 30.880 36.617 1.00 44.25 146 GLY A O 1
ATOM 1161 N N . TYR A 1 147 ? -25.958 31.099 36.724 1.00 35.19 147 TYR A N 1
ATOM 1162 C CA . TYR A 1 147 ? -25.739 30.346 37.948 1.00 35.19 147 TYR A CA 1
ATOM 1163 C C . TYR A 1 147 ? -24.764 31.151 38.803 1.00 35.19 147 TYR A C 1
ATOM 1165 O O . TYR A 1 147 ? -23.640 31.437 38.395 1.00 35.19 147 TYR A O 1
ATOM 1173 N N . HIS A 1 148 ? -25.285 31.600 39.942 1.00 48.03 148 HIS A N 1
ATOM 1174 C CA . HIS A 1 148 ? -24.576 32.294 41.005 1.00 48.03 148 HIS A CA 1
ATOM 1175 C C . HIS A 1 148 ? -23.406 31.434 41.502 1.00 48.03 148 HIS A C 1
ATOM 1177 O O . HIS A 1 148 ? -23.622 30.302 41.928 1.00 48.03 148 HIS A O 1
ATOM 1183 N N . SER A 1 149 ? -22.190 31.981 41.458 1.00 41.22 149 SER A N 1
ATOM 1184 C CA . SER A 1 149 ? -21.051 31.498 42.242 1.00 41.22 149 SER A CA 1
ATOM 1185 C C . SER A 1 149 ? -20.904 32.451 43.426 1.00 41.22 149 SER A C 1
ATOM 1187 O O . SER A 1 149 ? -20.720 33.648 43.221 1.00 41.22 149 SER A O 1
ATOM 1189 N N . ASP A 1 150 ? -21.047 31.931 44.643 1.00 46.69 150 ASP A N 1
ATOM 1190 C CA . ASP A 1 150 ? -21.101 32.689 45.907 1.00 46.69 150 ASP A CA 1
ATOM 1191 C C . ASP A 1 150 ? -19.762 33.337 46.331 1.00 46.69 150 ASP A C 1
ATOM 1193 O O . ASP A 1 150 ? -19.700 33.989 47.367 1.00 46.69 150 ASP A O 1
ATOM 1197 N N . ASP A 1 151 ? -18.698 33.231 45.531 1.00 47.69 151 ASP A N 1
ATOM 1198 C CA . ASP A 1 151 ? -17.370 33.767 45.882 1.00 47.69 151 ASP A CA 1
ATOM 1199 C C . ASP A 1 151 ? -17.221 35.293 45.679 1.00 47.69 151 ASP A C 1
ATOM 1201 O O . ASP A 1 151 ? -16.322 35.906 46.249 1.00 47.69 151 ASP A O 1
ATOM 1205 N N . ASP A 1 152 ? -18.112 35.950 44.922 1.00 51.66 152 ASP A N 1
ATOM 1206 C CA . ASP A 1 152 ? -18.042 37.407 44.681 1.00 51.66 152 ASP A CA 1
ATOM 1207 C C . ASP A 1 152 ? -18.714 38.256 45.790 1.00 51.66 152 ASP A C 1
ATOM 1209 O O . ASP A 1 152 ? -18.610 39.490 45.796 1.00 51.66 152 ASP A O 1
ATOM 1213 N N . ALA A 1 153 ? -19.440 37.631 46.729 1.00 51.12 153 ALA A N 1
ATOM 1214 C CA . ALA A 1 153 ? -20.166 38.343 47.787 1.00 51.12 153 ALA A CA 1
ATOM 1215 C C . ALA A 1 153 ? -19.248 38.795 48.9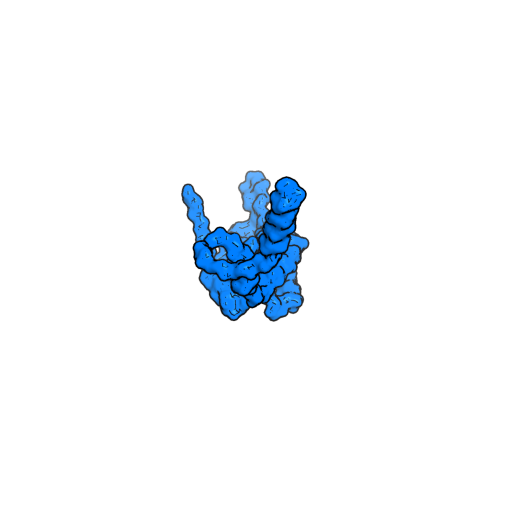39 1.00 51.12 153 ALA A C 1
ATOM 1217 O O . ALA A 1 153 ? -19.415 39.905 49.463 1.00 51.12 153 ALA A O 1
ATOM 1218 N N . ASP A 1 154 ? -18.245 37.984 49.283 1.00 51.78 154 ASP A N 1
ATOM 1219 C CA . ASP A 1 154 ? -17.361 38.240 50.425 1.00 51.78 154 ASP A CA 1
ATOM 1220 C C . ASP A 1 154 ? -16.343 39.359 50.148 1.00 51.78 154 ASP A C 1
ATOM 1222 O O . ASP A 1 154 ? -16.119 40.218 51.006 1.00 51.78 154 ASP A O 1
ATOM 1226 N N . GLU A 1 155 ? -15.805 39.466 48.924 1.00 55.50 155 GLU A N 1
ATOM 1227 C CA . GLU A 1 155 ? -14.893 40.570 48.570 1.00 55.50 155 GLU A CA 1
ATOM 1228 C C . GLU A 1 155 ? -15.596 41.940 48.552 1.00 55.50 155 GLU A C 1
ATOM 1230 O O . GLU A 1 155 ? -14.985 42.984 48.827 1.00 55.50 155 GLU A O 1
ATOM 1235 N N . LYS A 1 156 ? -16.898 41.960 48.237 1.00 57.75 156 LYS A N 1
ATOM 1236 C CA . LYS A 1 156 ? -17.680 43.198 48.161 1.00 57.75 156 LYS A CA 1
ATOM 1237 C C . LYS A 1 156 ? -18.070 43.712 49.550 1.00 57.75 156 LYS A C 1
ATOM 1239 O O . LYS A 1 156 ? -18.020 44.925 49.773 1.00 57.75 156 LYS A O 1
ATOM 1244 N N . LEU A 1 157 ? -18.386 42.813 50.486 1.00 57.28 157 LEU A N 1
ATOM 1245 C CA . LEU A 1 157 ? -18.682 43.160 51.881 1.00 57.28 157 LEU A CA 1
ATOM 1246 C C . LEU A 1 157 ? -17.460 43.754 52.594 1.00 57.28 157 LEU A C 1
ATOM 1248 O O . LEU A 1 157 ? -17.594 44.763 53.291 1.00 57.28 157 LEU A O 1
ATOM 1252 N N . ASP A 1 158 ? -16.264 43.211 52.362 1.00 57.75 158 ASP A N 1
ATOM 1253 C CA . ASP A 1 158 ? -15.055 43.673 53.054 1.00 57.75 158 ASP A CA 1
ATOM 1254 C C . ASP A 1 158 ? -14.610 45.077 52.588 1.00 57.75 158 ASP A C 1
ATOM 1256 O O . ASP A 1 158 ? -14.201 45.931 53.386 1.00 57.75 158 ASP A O 1
ATOM 1260 N N . ARG A 1 159 ? -14.811 45.398 51.297 1.00 60.44 159 ARG A N 1
ATOM 1261 C CA . ARG A 1 159 ? -14.632 46.772 50.785 1.00 60.44 159 ARG A CA 1
ATOM 1262 C C . ARG A 1 159 ? -15.637 47.756 51.375 1.00 60.44 159 ARG A C 1
ATOM 1264 O O . ARG A 1 159 ? -15.261 48.890 51.683 1.00 60.44 159 ARG A O 1
ATOM 1271 N N . GLU A 1 160 ? -16.893 47.354 51.542 1.00 60.59 160 GLU A N 1
ATOM 1272 C CA . GLU A 1 160 ? -17.941 48.251 52.032 1.00 60.59 160 GLU A CA 1
ATOM 1273 C C . GLU A 1 160 ? -17.826 48.518 53.543 1.00 60.59 160 GLU A C 1
ATOM 1275 O O . GLU A 1 160 ? -18.039 49.647 53.996 1.00 60.59 160 GLU A O 1
ATOM 1280 N N . VAL A 1 161 ? -17.387 47.525 54.324 1.00 60.88 161 VAL A N 1
ATOM 1281 C CA . VAL A 1 161 ? -17.075 47.692 55.755 1.00 60.88 161 VAL A CA 1
ATOM 1282 C C . VAL A 1 161 ? -15.861 48.605 55.953 1.00 60.88 161 VAL A C 1
ATOM 1284 O O . VAL A 1 161 ? -15.865 49.453 56.850 1.00 60.88 161 VAL A O 1
ATOM 1287 N N . ARG A 1 162 ? -14.843 48.508 55.085 1.00 60.28 162 ARG A N 1
ATOM 1288 C CA . ARG A 1 162 ? -13.656 49.377 55.143 1.00 60.28 162 ARG A CA 1
ATOM 1289 C C . ARG A 1 162 ? -13.961 50.833 54.785 1.00 60.28 162 ARG A C 1
ATOM 1291 O O . ARG A 1 162 ? -13.337 51.729 55.349 1.00 60.28 162 ARG A O 1
ATOM 1298 N N . MET A 1 163 ? -14.931 51.080 53.902 1.00 62.44 163 MET A N 1
ATOM 1299 C CA . MET A 1 163 ? -15.357 52.440 53.542 1.00 62.44 163 MET A CA 1
ATOM 1300 C C . MET A 1 163 ? -16.297 53.097 54.563 1.00 62.44 163 MET A C 1
ATOM 1302 O O . MET A 1 163 ? -16.407 54.317 54.565 1.00 62.44 163 MET A O 1
ATOM 1306 N N . ARG A 1 164 ? -16.931 52.335 55.467 1.00 62.72 164 ARG A N 1
ATOM 1307 C CA . ARG A 1 164 ? -17.800 52.884 56.531 1.00 62.72 164 ARG A CA 1
ATOM 1308 C C . ARG A 1 164 ? -17.072 53.291 57.822 1.00 62.72 164 ARG A C 1
ATOM 1310 O O . ARG A 1 164 ? -17.714 53.812 58.727 1.00 62.72 164 ARG A O 1
ATOM 1317 N N . ARG A 1 165 ? -15.760 53.052 57.941 1.00 59.62 165 ARG A N 1
ATOM 1318 C CA . ARG A 1 165 ? -14.956 53.377 59.142 1.00 59.62 165 ARG A CA 1
ATOM 1319 C C . ARG A 1 165 ? -14.018 54.582 58.974 1.00 59.62 165 ARG A C 1
ATOM 1321 O O . ARG A 1 165 ? -13.012 54.662 59.677 1.00 59.62 165 ARG A O 1
ATOM 1328 N N . LYS A 1 166 ? -14.322 55.512 58.070 1.00 48.72 166 LYS A N 1
ATOM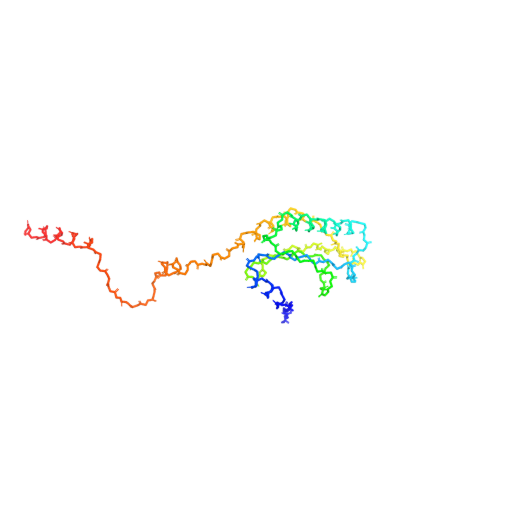 1329 C CA . LYS A 1 166 ? -13.560 56.756 57.916 1.00 48.72 166 LYS A CA 1
ATOM 1330 C C . LYS A 1 166 ? -14.477 57.965 57.869 1.00 48.72 166 LYS A C 1
ATOM 1332 O O . LYS A 1 166 ? -15.535 57.849 57.217 1.00 48.72 166 LYS A O 1
#